Protein AF-A0A967PFW9-F1 (afdb_monomer_lite)

Radius of gyration: 15.1 Å; chains: 1; bounding box: 29×34×34 Å

Sequence (75 aa):
TGLAVVSVGHANPRVAAAVADQMQRLVHVSNLFYTEPMVALAERLTALSGLDRVFFANCGATANEAAIKLARRHG

Structure (mmCIF, N/CA/C/O backbone):
data_AF-A0A967PFW9-F1
#
_entry.id   AF-A0A967PFW9-F1
#
loop_
_atom_site.group_PDB
_atom_site.id
_atom_site.type_symbol
_atom_site.label_atom_id
_atom_site.label_alt_id
_atom_site.label_comp_id
_atom_site.label_asym_id
_atom_site.label_entity_id
_atom_site.label_seq_id
_atom_site.pdbx_PDB_ins_code
_atom_site.Cartn_x
_atom_site.Cartn_y
_atom_site.Cartn_z
_atom_site.occupancy
_atom_site.B_iso_or_equiv
_atom_site.auth_seq_id
_atom_site.auth_comp_id
_atom_site.auth_asym_id
_atom_site.auth_atom_id
_atom_site.pdbx_PDB_model_num
ATOM 1 N N . THR A 1 1 ? 5.900 19.467 6.281 1.00 60.50 1 THR A N 1
ATOM 2 C CA . THR A 1 1 ? 5.721 18.325 5.360 1.00 60.50 1 THR A CA 1
ATOM 3 C C . THR A 1 1 ? 6.707 17.253 5.776 1.00 60.50 1 THR A C 1
ATOM 5 O O . THR A 1 1 ? 7.857 17.572 6.036 1.00 60.50 1 THR A O 1
ATOM 8 N N . GLY A 1 2 ? 6.306 15.995 5.920 1.00 82.69 2 GLY A N 1
ATOM 9 C CA . GLY A 1 2 ? 7.273 14.921 6.182 1.00 82.69 2 GLY A CA 1
ATOM 10 C C . GLY A 1 2 ? 8.013 14.541 4.902 1.00 82.69 2 GLY A C 1
ATOM 11 O O . GLY A 1 2 ? 7.738 13.473 4.394 1.00 82.69 2 GLY A O 1
ATOM 12 N N . LEU A 1 3 ? 8.829 15.426 4.310 1.00 94.56 3 LEU A N 1
ATOM 13 C CA . LEU A 1 3 ? 9.485 15.195 3.004 1.00 94.56 3 LEU A CA 1
ATOM 14 C C . LEU A 1 3 ? 8.498 14.650 1.942 1.00 94.56 3 LEU A C 1
ATOM 16 O O . LEU A 1 3 ? 8.647 13.544 1.439 1.00 94.56 3 LEU A O 1
ATOM 20 N N . ALA A 1 4 ? 7.431 15.414 1.670 1.00 94.94 4 ALA A N 1
ATOM 21 C CA . ALA A 1 4 ? 6.300 15.048 0.798 1.00 94.94 4 ALA A CA 1
ATOM 22 C C . ALA A 1 4 ? 5.436 13.831 1.226 1.00 94.94 4 ALA A C 1
ATOM 24 O O . ALA A 1 4 ? 4.440 13.551 0.566 1.00 94.94 4 ALA A O 1
ATOM 25 N N . VAL A 1 5 ? 5.709 13.172 2.363 1.00 96.00 5 VAL A N 1
ATOM 26 C CA . VAL A 1 5 ? 4.895 12.039 2.870 1.00 96.00 5 VAL A CA 1
ATOM 27 C C . VAL A 1 5 ? 3.475 12.463 3.264 1.00 96.00 5 VAL A C 1
ATOM 29 O O . VAL A 1 5 ? 2.510 11.744 3.029 1.00 96.00 5 VAL A O 1
ATOM 32 N N . VAL A 1 6 ? 3.324 13.645 3.864 1.00 96.62 6 VAL A N 1
ATOM 33 C CA . VAL A 1 6 ? 2.042 14.120 4.416 1.00 96.62 6 VAL A CA 1
ATOM 34 C C . VAL A 1 6 ? 1.246 14.885 3.349 1.00 96.62 6 VAL A C 1
ATOM 36 O O . VAL A 1 6 ? 0.981 16.078 3.487 1.00 96.62 6 VAL A O 1
ATOM 39 N N . SER A 1 7 ? 0.918 14.211 2.246 1.00 96.31 7 SER A N 1
ATOM 40 C CA . SER A 1 7 ? 0.334 14.820 1.037 1.00 96.31 7 SER A CA 1
ATOM 41 C C . SER A 1 7 ? -1.108 15.320 1.201 1.00 96.31 7 SER A C 1
ATOM 43 O O . SER A 1 7 ? -1.522 16.224 0.483 1.00 96.31 7 SER A O 1
ATOM 45 N N . VAL A 1 8 ? -1.861 14.782 2.166 1.00 96.75 8 VAL A N 1
ATOM 46 C CA . VAL A 1 8 ? -3.268 15.146 2.448 1.00 96.75 8 VAL A CA 1
ATOM 47 C C . VAL A 1 8 ? -3.454 15.892 3.779 1.00 96.75 8 VAL A C 1
ATOM 49 O O . VAL A 1 8 ? -4.561 15.939 4.320 1.00 96.75 8 VAL A O 1
ATOM 52 N N . GLY A 1 9 ? -2.372 16.466 4.315 1.00 96.75 9 GLY A N 1
ATOM 53 C CA . GLY A 1 9 ? -2.367 17.201 5.583 1.00 96.75 9 GLY A CA 1
ATOM 54 C C . GLY A 1 9 ? -2.134 16.326 6.822 1.00 96.75 9 GLY A C 1
ATOM 55 O O . GLY A 1 9 ? -2.337 15.111 6.812 1.00 96.75 9 GLY A O 1
ATOM 56 N N . HIS A 1 10 ? -1.654 16.954 7.897 1.00 96.81 10 HIS A N 1
ATOM 57 C CA . HIS A 1 10 ? -1.444 16.293 9.187 1.00 96.81 10 HIS A CA 1
ATOM 58 C C . HIS A 1 10 ? -2.792 16.008 9.861 1.00 96.81 10 HIS A C 1
ATOM 60 O O . HIS A 1 10 ? -3.690 16.842 9.803 1.00 96.81 10 HIS A O 1
ATOM 66 N N . ALA A 1 11 ? -2.917 14.844 10.508 1.00 96.00 11 ALA A N 1
ATOM 67 C CA . ALA A 1 11 ? -4.129 14.432 11.226 1.00 96.00 11 ALA A CA 1
ATOM 68 C C . ALA A 1 11 ? -5.419 14.499 10.379 1.00 96.00 11 ALA A C 1
ATOM 70 O O . ALA A 1 11 ? -6.483 14.865 10.873 1.00 96.00 11 ALA A O 1
ATOM 71 N N . ASN A 1 12 ? -5.336 14.137 9.093 1.00 98.00 12 ASN A N 1
ATOM 72 C CA . ASN A 1 12 ? -6.503 14.096 8.217 1.00 98.00 12 ASN A CA 1
ATOM 73 C C . ASN A 1 12 ? -7.581 13.147 8.800 1.00 98.00 12 ASN A C 1
ATOM 75 O O . ASN A 1 12 ? -7.310 11.948 8.933 1.00 98.00 12 ASN A O 1
ATOM 79 N N . PRO A 1 13 ? -8.799 13.635 9.117 1.00 98.31 13 PRO A N 1
ATOM 80 C CA . PRO A 1 13 ? -9.801 12.855 9.849 1.00 98.31 13 PRO A CA 1
ATOM 81 C C . PRO A 1 13 ? -10.274 11.625 9.072 1.00 98.31 13 PRO A C 1
ATOM 83 O O . PRO A 1 13 ? -10.559 10.588 9.667 1.00 98.31 13 PRO A O 1
ATOM 86 N N . ARG A 1 14 ? -10.290 11.697 7.735 1.00 98.38 14 ARG A N 1
ATOM 87 C CA . ARG A 1 14 ? -10.663 10.566 6.880 1.00 98.38 14 ARG A CA 1
ATOM 88 C C . ARG A 1 14 ? -9.611 9.458 6.919 1.00 98.38 14 ARG A C 1
ATOM 90 O O . ARG A 1 14 ? -9.970 8.287 6.956 1.00 98.38 14 ARG A O 1
ATOM 97 N N . VAL A 1 15 ? -8.325 9.820 6.923 1.00 98.00 15 VAL A N 1
ATOM 98 C CA . VAL A 1 15 ? -7.227 8.846 7.045 1.00 98.00 15 VAL A CA 1
ATOM 99 C C . VAL A 1 15 ? -7.235 8.216 8.435 1.00 98.00 15 VAL A C 1
ATOM 101 O O . VAL A 1 15 ? -7.175 6.995 8.544 1.00 98.00 15 VAL A O 1
ATOM 104 N N . ALA A 1 16 ? -7.365 9.030 9.486 1.00 98.44 16 ALA A N 1
ATOM 105 C CA . ALA A 1 16 ? -7.392 8.546 10.864 1.00 98.44 16 ALA A CA 1
ATOM 106 C C . ALA A 1 16 ? -8.542 7.554 11.109 1.00 98.44 16 ALA A C 1
ATOM 108 O O . ALA A 1 16 ? -8.309 6.477 11.655 1.00 98.44 16 ALA A O 1
ATOM 109 N N . ALA A 1 17 ? -9.756 7.876 10.648 1.00 98.56 17 ALA A N 1
ATOM 110 C CA . ALA A 1 17 ? -10.915 6.996 10.782 1.00 98.56 17 ALA A CA 1
ATOM 111 C C . ALA A 1 17 ? -10.741 5.670 10.021 1.00 98.56 17 ALA A C 1
ATOM 113 O O . ALA A 1 17 ? -11.008 4.610 10.581 1.00 98.56 17 ALA A O 1
ATOM 114 N N . ALA A 1 18 ? -10.244 5.710 8.777 1.00 98.12 18 ALA A N 1
ATOM 115 C CA . ALA A 1 18 ? -10.024 4.503 7.977 1.00 98.12 18 ALA A CA 1
ATOM 116 C C . ALA A 1 18 ? -8.966 3.570 8.593 1.00 98.12 18 ALA A C 1
ATOM 118 O O . ALA A 1 18 ? -9.134 2.352 8.588 1.00 98.12 18 ALA A O 1
ATOM 119 N N . VAL A 1 19 ? -7.889 4.136 9.150 1.00 98.00 19 VAL A N 1
ATOM 120 C CA . VAL A 1 19 ? -6.877 3.354 9.874 1.00 98.00 19 VAL A CA 1
ATOM 121 C C . VAL A 1 19 ? -7.486 2.733 11.130 1.00 98.00 19 VAL A C 1
ATOM 123 O O . VAL A 1 19 ? -7.319 1.536 11.344 1.00 98.00 19 VAL A O 1
ATOM 126 N N . ALA A 1 20 ? -8.210 3.513 11.940 1.00 98.56 20 ALA A N 1
ATOM 127 C CA . ALA A 1 20 ? -8.818 3.020 13.174 1.00 98.56 20 ALA A CA 1
ATOM 128 C C . ALA A 1 20 ? -9.804 1.865 12.924 1.00 98.56 20 ALA A C 1
ATOM 130 O O . ALA A 1 20 ? -9.713 0.848 13.611 1.00 98.56 20 ALA A O 1
ATOM 131 N N . ASP A 1 21 ? -10.682 1.985 11.920 1.00 98.44 21 ASP A N 1
ATOM 132 C CA . ASP A 1 21 ? -11.626 0.923 11.541 1.00 98.44 21 ASP A CA 1
ATOM 133 C C . ASP A 1 21 ? -10.897 -0.374 11.161 1.00 98.44 21 ASP A C 1
ATOM 135 O O . ASP A 1 21 ? -11.167 -1.439 11.719 1.00 98.44 21 ASP A O 1
ATOM 139 N N . GLN A 1 22 ? -9.892 -0.289 10.284 1.00 98.31 22 GLN A N 1
ATOM 140 C CA . GLN A 1 22 ? -9.152 -1.474 9.850 1.00 98.31 22 GLN A CA 1
ATOM 141 C C . GLN A 1 22 ? -8.370 -2.128 11.000 1.00 98.31 22 GLN A C 1
ATOM 143 O O . GLN A 1 22 ? -8.311 -3.357 11.073 1.00 98.31 22 GLN A O 1
ATOM 148 N N . MET A 1 23 ? -7.804 -1.335 11.918 1.00 98.19 23 MET A N 1
ATOM 149 C CA . MET A 1 23 ? -7.074 -1.856 13.082 1.00 98.19 23 MET A CA 1
ATOM 150 C C . MET A 1 23 ? -7.967 -2.657 14.040 1.00 98.19 23 MET A C 1
ATOM 152 O O . MET A 1 23 ? -7.465 -3.560 14.704 1.00 98.19 23 MET A O 1
ATOM 156 N N . GLN A 1 24 ? -9.272 -2.372 14.094 1.00 98.38 24 GLN A N 1
ATOM 157 C CA . GLN A 1 24 ? -10.239 -3.155 14.878 1.00 98.38 24 GLN A CA 1
ATOM 158 C C . GLN A 1 24 ? -10.663 -4.459 14.181 1.00 98.38 24 GLN A C 1
ATOM 160 O O . GLN A 1 24 ? -11.239 -5.336 14.821 1.00 98.38 24 GLN A O 1
ATOM 165 N N . ARG A 1 25 ? -10.394 -4.600 12.876 1.00 97.62 25 ARG A N 1
ATOM 166 C CA . ARG A 1 25 ? -10.829 -5.744 12.060 1.00 97.62 25 ARG A CA 1
ATOM 167 C C . ARG A 1 25 ? -9.697 -6.730 11.796 1.00 97.62 25 ARG A C 1
ATOM 169 O O . ARG A 1 25 ? -9.816 -7.907 12.121 1.00 97.62 25 ARG A O 1
ATOM 176 N N . LEU A 1 26 ? -8.615 -6.267 11.169 1.00 97.44 26 LEU A N 1
ATOM 177 C CA . LEU A 1 26 ? -7.483 -7.108 10.786 1.00 97.44 26 LEU A CA 1
ATOM 178 C C . LEU A 1 26 ? -6.238 -6.259 10.515 1.00 97.44 26 LEU A C 1
ATOM 180 O O . LEU A 1 26 ? -6.240 -5.417 9.616 1.00 97.44 26 LEU A O 1
ATOM 184 N N . VAL A 1 27 ? -5.153 -6.530 11.244 1.00 96.19 27 VAL A N 1
ATOM 185 C CA . VAL A 1 27 ? -3.892 -5.780 11.111 1.00 96.19 27 VAL A CA 1
ATOM 186 C C . VAL A 1 27 ? -2.933 -6.441 10.119 1.00 96.19 27 VAL A C 1
ATOM 188 O O . VAL A 1 27 ? -2.387 -5.764 9.252 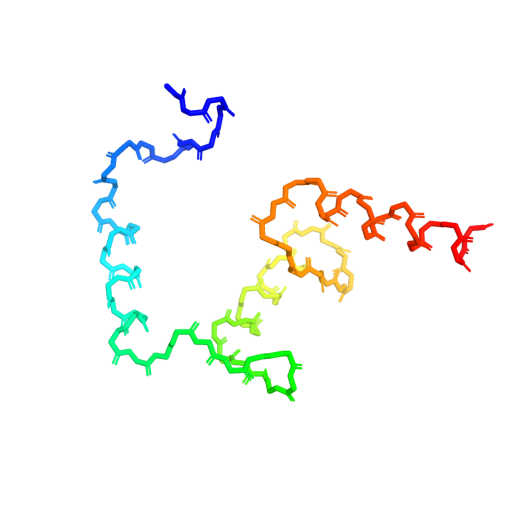1.00 96.19 27 VAL A O 1
ATOM 191 N N . HIS A 1 28 ? -2.708 -7.756 10.228 1.00 96.69 28 HIS A N 1
ATOM 192 C CA . HIS A 1 28 ? -1.718 -8.462 9.411 1.00 96.69 28 HIS A CA 1
ATOM 193 C C . HIS A 1 28 ? -1.981 -9.973 9.356 1.00 96.69 28 HIS A C 1
ATOM 195 O O . HIS A 1 28 ? -2.164 -10.604 10.395 1.00 96.69 28 HIS A O 1
ATOM 201 N N . VAL A 1 29 ? -1.906 -10.566 8.158 1.00 96.81 29 VAL A N 1
ATOM 202 C CA . VAL A 1 29 ? -2.050 -12.023 7.933 1.00 96.81 29 VAL A CA 1
ATOM 203 C C . VAL A 1 29 ? -0.948 -12.625 7.053 1.00 96.81 29 VAL A C 1
ATOM 205 O O . VAL A 1 29 ? -1.109 -13.716 6.516 1.00 96.81 29 VAL A O 1
ATOM 208 N N . SER A 1 30 ? 0.210 -11.965 6.945 1.00 95.31 30 SER A N 1
ATOM 209 C CA . SER A 1 30 ? 1.282 -12.297 5.988 1.00 95.31 30 SER A CA 1
ATOM 210 C C . SER A 1 30 ? 0.808 -12.241 4.529 1.00 95.31 30 SER A C 1
ATOM 212 O O . SER A 1 30 ? -0.339 -11.912 4.247 1.00 95.31 30 SER A O 1
ATOM 214 N N . ASN A 1 31 ? 1.695 -12.581 3.593 1.00 94.44 31 ASN A N 1
ATOM 215 C CA . ASN A 1 31 ? 1.373 -12.617 2.165 1.00 94.44 31 ASN A CA 1
ATOM 216 C C . ASN A 1 31 ? 0.798 -13.970 1.711 1.00 94.44 31 ASN A C 1
ATOM 218 O O . ASN A 1 31 ? 0.609 -14.175 0.516 1.00 94.44 31 ASN A O 1
ATOM 222 N N . LEU A 1 32 ? 0.558 -14.906 2.640 1.00 97.12 32 LEU A N 1
ATOM 223 C CA . LEU A 1 32 ? -0.048 -16.201 2.320 1.00 97.12 32 LEU A CA 1
ATOM 224 C C . LEU A 1 32 ? -1.543 -16.076 1.990 1.00 97.12 32 LEU A C 1
ATOM 226 O O . LEU A 1 32 ? -2.078 -16.893 1.247 1.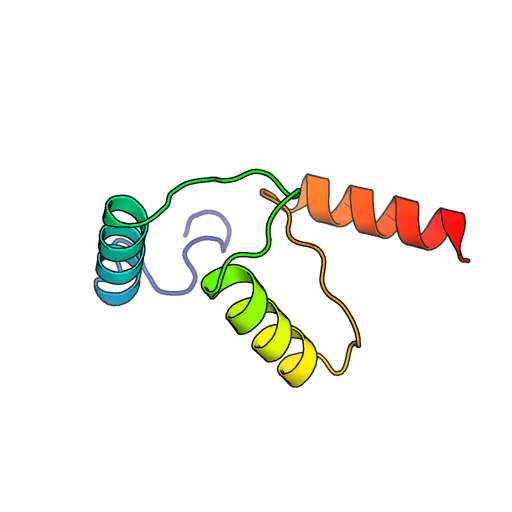00 97.12 32 LEU A O 1
ATOM 230 N N . PHE A 1 33 ? -2.205 -15.049 2.526 1.00 96.94 33 PHE A N 1
ATOM 231 C CA . PHE A 1 33 ? -3.628 -14.808 2.330 1.00 96.94 33 PHE A CA 1
ATOM 232 C C . PHE A 1 33 ? -3.858 -13.465 1.652 1.00 96.94 33 PHE A C 1
ATOM 234 O O . PHE A 1 33 ? -3.203 -12.469 1.964 1.00 96.94 33 PHE A O 1
ATOM 241 N N . TYR A 1 34 ? -4.844 -13.425 0.763 1.00 96.62 34 TYR A N 1
ATOM 242 C CA . TYR A 1 34 ? -5.373 -12.160 0.278 1.00 96.62 34 TYR A CA 1
ATOM 243 C C . TYR A 1 34 ? -6.277 -11.526 1.330 1.00 96.62 34 TYR A C 1
ATOM 245 O O . TYR A 1 34 ? -6.978 -12.213 2.074 1.00 96.62 34 TYR A O 1
ATOM 253 N N . THR A 1 35 ? -6.280 -10.197 1.359 1.00 97.81 35 THR A N 1
ATOM 254 C CA . THR A 1 35 ? -7.230 -9.417 2.151 1.00 97.81 35 THR A CA 1
ATOM 255 C C . THR A 1 35 ? -8.064 -8.556 1.216 1.00 97.81 35 THR A C 1
ATOM 257 O O . THR A 1 35 ? -7.566 -8.072 0.199 1.00 97.81 35 THR A O 1
ATOM 260 N N . GLU A 1 36 ? -9.328 -8.346 1.569 1.00 97.31 36 GLU A N 1
ATOM 261 C CA . GLU A 1 36 ? -10.236 -7.453 0.844 1.00 97.31 36 GLU A CA 1
ATOM 262 C C . GLU A 1 36 ? -9.609 -6.071 0.535 1.00 97.31 36 GLU A C 1
ATOM 264 O O . GLU A 1 36 ? -9.586 -5.695 -0.640 1.00 97.31 36 GLU A O 1
ATOM 269 N N . PRO A 1 37 ? -8.999 -5.337 1.499 1.00 97.19 37 PRO A N 1
ATOM 270 C CA . PRO A 1 37 ? -8.374 -4.046 1.200 1.00 97.19 37 PRO A CA 1
ATOM 271 C C . PRO A 1 37 ? -7.171 -4.146 0.252 1.00 97.19 37 PRO A C 1
ATOM 273 O O . PRO A 1 37 ? -6.941 -3.226 -0.534 1.00 97.19 37 PRO A O 1
ATOM 276 N N . MET A 1 38 ? -6.407 -5.243 0.294 1.00 97.38 38 MET A N 1
ATOM 277 C CA . MET A 1 38 ? -5.278 -5.456 -0.618 1.00 97.38 38 MET A CA 1
ATOM 278 C C . MET A 1 38 ? -5.755 -5.618 -2.065 1.00 97.38 38 MET A C 1
ATOM 280 O O . MET A 1 38 ? -5.171 -5.008 -2.960 1.00 97.38 38 MET A O 1
ATOM 284 N N . VAL A 1 39 ? -6.813 -6.404 -2.291 1.00 97.50 39 VAL A N 1
ATOM 285 C CA . VAL A 1 39 ? -7.389 -6.621 -3.630 1.00 97.50 39 VAL A CA 1
ATOM 286 C C . VAL A 1 39 ? -8.002 -5.327 -4.161 1.00 97.50 39 VAL A C 1
ATOM 288 O O . VAL A 1 39 ? -7.635 -4.885 -5.247 1.00 97.50 39 VAL A O 1
ATOM 291 N N . ALA A 1 40 ? -8.829 -4.653 -3.357 1.00 98.19 40 ALA A N 1
ATOM 292 C CA . ALA A 1 40 ? -9.470 -3.401 -3.754 1.00 98.19 40 ALA A CA 1
ATOM 293 C C . ALA A 1 40 ? -8.449 -2.301 -4.107 1.00 98.19 40 ALA A C 1
ATOM 295 O O . ALA A 1 40 ? -8.628 -1.547 -5.067 1.00 98.19 40 ALA A O 1
ATOM 296 N N . LEU A 1 41 ? -7.351 -2.200 -3.347 1.00 98.12 41 LEU A N 1
ATOM 297 C CA . LEU A 1 41 ? -6.283 -1.253 -3.660 1.00 98.12 41 LEU A CA 1
ATOM 298 C C . LEU A 1 41 ? -5.514 -1.659 -4.922 1.00 98.12 41 LEU A C 1
ATOM 300 O O . LEU A 1 41 ? -5.181 -0.788 -5.725 1.00 98.12 41 LEU A O 1
ATOM 304 N N . ALA A 1 42 ? -5.242 -2.952 -5.109 1.00 98.31 42 ALA A N 1
ATOM 305 C CA . ALA A 1 42 ? -4.551 -3.449 -6.292 1.00 98.31 42 ALA A CA 1
ATOM 306 C C . AL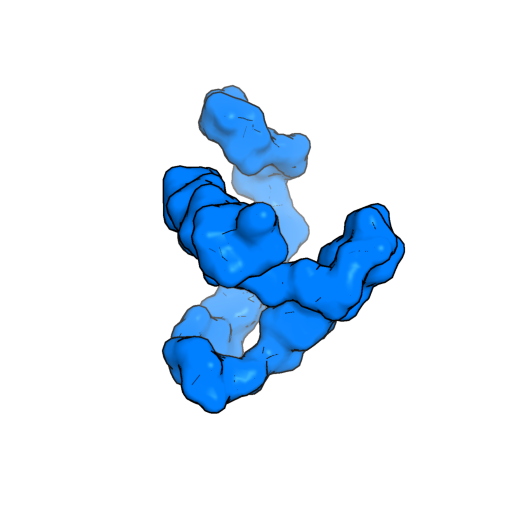A A 1 42 ? -5.330 -3.137 -7.574 1.00 98.31 42 ALA A C 1
ATOM 308 O O . ALA A 1 42 ? -4.760 -2.529 -8.477 1.00 98.31 42 ALA A O 1
ATOM 309 N N . GLU A 1 43 ? -6.626 -3.451 -7.613 1.00 98.38 43 GLU A N 1
ATOM 310 C CA . GLU A 1 43 ? -7.514 -3.156 -8.749 1.00 98.38 43 GLU A CA 1
ATOM 311 C C . GLU A 1 43 ? -7.570 -1.659 -9.065 1.00 98.38 43 GLU A C 1
ATOM 313 O O . GLU A 1 43 ? -7.511 -1.239 -10.222 1.00 98.38 43 GLU A O 1
ATOM 318 N N . ARG A 1 44 ? -7.637 -0.818 -8.028 1.00 98.62 44 ARG A N 1
ATOM 319 C CA . ARG A 1 44 ? -7.654 0.632 -8.218 1.00 98.62 44 ARG A CA 1
ATOM 320 C C . ARG A 1 44 ? -6.336 1.151 -8.791 1.00 98.62 44 ARG A C 1
ATOM 322 O O . ARG A 1 44 ? -6.348 2.048 -9.631 1.00 98.62 44 ARG A O 1
ATOM 329 N N . LEU A 1 45 ? -5.203 0.635 -8.321 1.00 98.56 45 LEU A N 1
ATOM 330 C CA . LEU A 1 45 ? -3.884 1.066 -8.782 1.00 98.56 45 LEU A CA 1
ATOM 331 C C . LEU A 1 45 ? -3.593 0.596 -10.209 1.00 98.56 45 LEU A C 1
ATOM 333 O O . LEU A 1 45 ? -3.056 1.382 -10.992 1.00 98.56 45 LEU A O 1
ATOM 337 N N . THR A 1 46 ? -3.961 -0.634 -10.573 1.00 98.50 46 THR A N 1
ATOM 338 C CA . THR A 1 46 ? -3.810 -1.129 -11.951 1.00 98.50 46 THR A CA 1
ATOM 339 C C . THR A 1 46 ? -4.667 -0.315 -12.919 1.00 98.50 46 THR A C 1
ATOM 341 O O . THR A 1 46 ? -4.151 0.170 -13.924 1.00 98.50 46 THR A O 1
ATOM 344 N N . ALA A 1 47 ? -5.923 -0.022 -12.562 1.00 98.50 47 ALA A N 1
ATOM 345 C CA . ALA A 1 47 ? -6.804 0.819 -13.374 1.00 98.50 47 ALA A CA 1
ATOM 346 C C . ALA A 1 47 ? -6.270 2.252 -13.574 1.00 98.50 47 ALA A C 1
ATOM 348 O O . ALA A 1 47 ? -6.379 2.804 -14.665 1.00 98.50 47 ALA A O 1
ATOM 349 N N . LEU A 1 48 ? -5.683 2.861 -12.536 1.00 98.44 48 LEU A N 1
ATOM 350 C CA . LEU A 1 48 ? -5.134 4.222 -12.618 1.00 98.44 48 LEU A CA 1
ATOM 351 C C . LEU A 1 48 ? -3.795 4.298 -13.363 1.00 98.44 48 LEU A C 1
ATOM 353 O O . LEU A 1 48 ? -3.489 5.332 -13.950 1.00 98.44 48 LEU A O 1
ATOM 357 N N . SER A 1 49 ? -2.978 3.245 -13.293 1.00 97.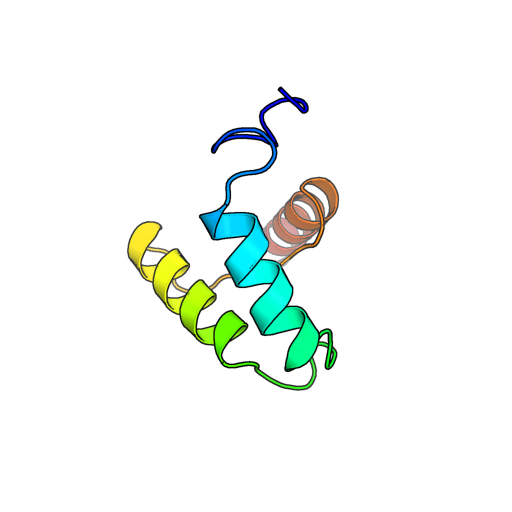94 49 SER A N 1
ATOM 358 C CA . SER A 1 49 ? -1.632 3.230 -13.882 1.00 97.94 49 SER A CA 1
ATOM 359 C C . SER A 1 49 ? -1.581 2.660 -15.299 1.00 97.94 49 SER A C 1
ATOM 361 O O . SER A 1 49 ? -0.615 2.921 -16.011 1.00 97.94 49 SER A O 1
ATOM 363 N N . GLY A 1 50 ? -2.584 1.876 -15.705 1.00 97.75 50 GLY A N 1
ATOM 364 C CA . GLY A 1 50 ? -2.554 1.113 -16.955 1.00 97.75 50 GLY A CA 1
ATOM 365 C C . GLY A 1 50 ? -1.611 -0.098 -16.921 1.00 97.75 50 GLY A C 1
ATOM 366 O O . GLY A 1 50 ? -1.319 -0.661 -17.971 1.00 97.75 50 GLY A O 1
ATOM 367 N N . LEU A 1 51 ? -1.112 -0.485 -15.741 1.00 97.56 51 LEU A N 1
ATOM 368 C CA . LEU A 1 51 ? -0.268 -1.667 -15.540 1.00 97.56 51 LEU A CA 1
ATOM 369 C C . LEU A 1 51 ? -1.105 -2.874 -15.104 1.00 97.56 51 LEU A C 1
ATOM 371 O O . LEU A 1 51 ? -2.121 -2.720 -14.432 1.00 97.56 51 LEU A O 1
ATOM 375 N N . ASP A 1 52 ? -0.622 -4.084 -15.388 1.00 97.31 52 ASP A N 1
ATOM 376 C CA . ASP A 1 52 ? -1.367 -5.318 -15.096 1.00 97.31 52 ASP A CA 1
ATOM 377 C C . ASP A 1 52 ? -1.284 -5.777 -13.631 1.00 97.31 52 ASP A C 1
ATOM 379 O O . ASP A 1 52 ? -2.140 -6.526 -13.158 1.00 97.31 52 ASP A O 1
ATOM 383 N N . ARG A 1 53 ? -0.210 -5.420 -12.911 1.00 96.31 53 ARG A N 1
ATOM 384 C CA . ARG A 1 53 ? 0.093 -5.959 -11.573 1.00 96.31 53 ARG A CA 1
ATOM 385 C C . ARG A 1 53 ? 0.743 -4.922 -10.667 1.00 96.31 53 ARG A C 1
ATOM 387 O O . ARG A 1 53 ? 1.452 -4.033 -11.128 1.00 96.31 53 ARG A O 1
ATOM 394 N N . VAL A 1 54 ? 0.560 -5.107 -9.361 1.00 97.38 54 VAL A N 1
ATOM 395 C CA . VAL A 1 54 ? 1.171 -4.284 -8.309 1.00 97.38 54 VAL A CA 1
ATOM 396 C C . VAL A 1 54 ? 1.933 -5.137 -7.298 1.00 97.38 54 VAL A C 1
ATOM 398 O O . VAL A 1 54 ? 1.604 -6.300 -7.066 1.00 97.38 54 VAL A O 1
ATOM 401 N N . PHE A 1 55 ? 2.938 -4.534 -6.664 1.00 96.88 55 PHE A N 1
ATOM 402 C CA . PHE A 1 55 ? 3.659 -5.087 -5.520 1.00 96.88 55 PHE A CA 1
ATOM 403 C C . PHE A 1 55 ? 3.613 -4.077 -4.371 1.00 96.88 55 PHE A C 1
ATOM 405 O O . PHE A 1 55 ? 3.967 -2.913 -4.557 1.00 96.88 55 PHE A O 1
ATOM 412 N N . PHE A 1 56 ? 3.176 -4.512 -3.188 1.00 97.31 56 PHE A N 1
ATOM 413 C CA . PHE A 1 56 ? 3.107 -3.653 -2.006 1.00 97.31 56 PHE A CA 1
ATOM 414 C C . PHE A 1 56 ? 4.399 -3.735 -1.191 1.00 97.31 56 PHE A C 1
ATOM 416 O O . PHE A 1 56 ? 4.872 -4.820 -0.858 1.00 97.31 56 PHE A O 1
ATOM 423 N N . ALA A 1 57 ? 4.942 -2.571 -0.837 1.00 97.38 57 ALA A N 1
ATOM 424 C CA . ALA A 1 57 ? 6.130 -2.422 -0.006 1.00 97.38 57 ALA A CA 1
ATOM 425 C C . ALA A 1 57 ? 5.868 -1.418 1.124 1.00 97.38 57 ALA A C 1
ATOM 427 O O . ALA A 1 57 ? 5.054 -0.507 0.989 1.00 97.38 57 ALA A O 1
ATOM 428 N N . ASN A 1 58 ? 6.584 -1.564 2.237 1.00 95.62 58 ASN A N 1
ATOM 429 C CA . ASN A 1 58 ? 6.446 -0.698 3.410 1.00 95.62 58 ASN A CA 1
ATOM 430 C C . ASN A 1 58 ? 7.177 0.649 3.273 1.00 95.62 58 ASN A C 1
ATOM 432 O O . ASN A 1 58 ? 6.888 1.585 4.015 1.00 95.62 58 ASN A O 1
ATOM 436 N N . CYS A 1 59 ? 8.152 0.750 2.369 1.00 97.06 59 CYS A N 1
ATOM 437 C CA . CYS A 1 59 ? 8.899 1.978 2.126 1.00 97.06 59 CYS A CA 1
ATOM 438 C C . CYS A 1 59 ? 9.414 2.048 0.683 1.00 97.06 59 CYS A C 1
ATOM 440 O O . CYS A 1 59 ? 9.491 1.037 -0.022 1.00 97.06 59 CYS A O 1
ATOM 442 N N . GLY A 1 60 ? 9.812 3.252 0.260 1.00 97.44 60 GLY A N 1
ATOM 443 C CA . GLY A 1 60 ? 10.317 3.498 -1.094 1.00 97.44 60 GLY A CA 1
ATOM 444 C C . GLY A 1 60 ? 11.594 2.722 -1.429 1.00 97.44 60 GLY A C 1
ATOM 445 O O . GLY A 1 60 ? 11.756 2.281 -2.561 1.00 97.44 60 GLY A O 1
ATOM 446 N N . ALA A 1 61 ? 12.472 2.481 -0.449 1.00 98.38 61 ALA A N 1
ATOM 447 C CA . ALA A 1 61 ? 13.686 1.693 -0.667 1.00 98.38 61 ALA A CA 1
ATOM 448 C C . ALA A 1 61 ? 13.362 0.239 -1.056 1.00 98.38 61 ALA A C 1
ATOM 450 O O . ALA A 1 61 ? 13.873 -0.254 -2.058 1.00 98.38 61 ALA A O 1
ATOM 451 N N . THR A 1 62 ? 12.455 -0.424 -0.328 1.00 98.00 62 THR A N 1
ATOM 452 C CA . THR A 1 62 ? 12.019 -1.793 -0.649 1.00 98.00 62 THR A CA 1
ATOM 453 C C . THR A 1 62 ? 11.289 -1.857 -1.993 1.00 98.00 62 THR A C 1
ATOM 455 O O . THR A 1 62 ? 11.474 -2.815 -2.743 1.00 98.00 62 THR A O 1
ATOM 458 N N . ALA A 1 63 ? 10.497 -0.831 -2.330 1.00 98.44 63 ALA A N 1
ATOM 459 C CA . ALA A 1 63 ? 9.855 -0.733 -3.641 1.00 98.44 63 ALA A CA 1
ATOM 460 C C . ALA A 1 63 ? 10.892 -0.646 -4.778 1.00 98.44 63 ALA A C 1
ATOM 462 O O . ALA A 1 63 ? 10.796 -1.388 -5.757 1.00 98.44 63 ALA A O 1
ATOM 463 N N . ASN A 1 64 ? 11.918 0.196 -4.622 1.00 98.56 64 ASN A N 1
ATOM 464 C CA . ASN A 1 64 ? 12.988 0.342 -5.612 1.00 98.56 64 ASN A CA 1
ATOM 465 C C . ASN A 1 64 ? 13.829 -0.932 -5.752 1.00 98.56 64 ASN A C 1
ATOM 467 O O . ASN A 1 64 ? 14.122 -1.346 -6.870 1.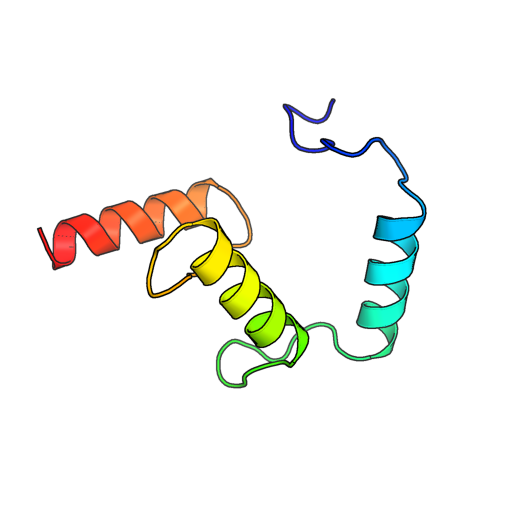00 98.56 64 ASN A O 1
ATOM 471 N N . GLU A 1 65 ? 14.175 -1.594 -4.648 1.00 98.56 65 GLU A N 1
ATOM 472 C CA . GLU A 1 65 ? 14.874 -2.885 -4.681 1.00 98.56 65 GLU A CA 1
ATOM 473 C C . GLU A 1 65 ? 14.074 -3.953 -5.436 1.00 98.56 65 GLU A C 1
ATOM 475 O O . GLU A 1 65 ? 14.627 -4.679 -6.265 1.00 98.56 65 GLU A O 1
ATOM 480 N N . ALA A 1 66 ? 12.759 -4.035 -5.199 1.00 98.00 66 ALA A N 1
ATOM 481 C CA . ALA A 1 66 ? 11.889 -4.946 -5.937 1.00 98.00 66 ALA A CA 1
ATOM 482 C C . ALA A 1 66 ? 11.874 -4.623 -7.440 1.00 98.00 66 ALA A C 1
ATOM 484 O O . ALA A 1 66 ? 12.012 -5.534 -8.257 1.00 98.00 66 ALA A O 1
ATOM 485 N N . ALA A 1 67 ? 11.782 -3.341 -7.807 1.00 97.81 67 ALA A N 1
ATOM 486 C CA . ALA A 1 67 ? 11.817 -2.903 -9.201 1.00 97.81 67 ALA A CA 1
ATOM 487 C C . ALA A 1 67 ? 13.155 -3.237 -9.887 1.00 97.81 67 ALA A C 1
ATOM 489 O O . ALA A 1 67 ? 13.157 -3.793 -10.984 1.00 97.81 67 ALA A O 1
ATOM 490 N N . ILE A 1 68 ? 14.293 -2.981 -9.228 1.00 98.38 68 ILE A N 1
ATOM 491 C CA . ILE A 1 68 ? 15.631 -3.309 -9.751 1.00 98.38 68 ILE A CA 1
ATOM 492 C C . ILE A 1 68 ? 15.779 -4.820 -9.953 1.00 98.38 68 ILE A C 1
ATOM 494 O O . ILE A 1 68 ? 16.282 -5.262 -10.987 1.00 98.38 68 ILE A O 1
ATOM 498 N N . LYS A 1 69 ? 15.333 -5.631 -8.986 1.00 98.25 69 LYS A N 1
ATOM 499 C CA . LYS A 1 69 ? 15.377 -7.098 -9.093 1.00 98.25 69 LYS A CA 1
ATOM 500 C C . LYS A 1 69 ? 14.482 -7.616 -10.213 1.00 98.25 69 LYS A C 1
ATOM 502 O O . LYS A 1 69 ? 14.895 -8.520 -10.934 1.00 98.25 69 LYS A O 1
ATOM 507 N N . LEU A 1 70 ? 13.290 -7.040 -10.375 1.00 97.56 70 LEU A N 1
ATOM 508 C CA . LEU A 1 70 ? 12.382 -7.383 -11.466 1.00 97.56 70 LEU A 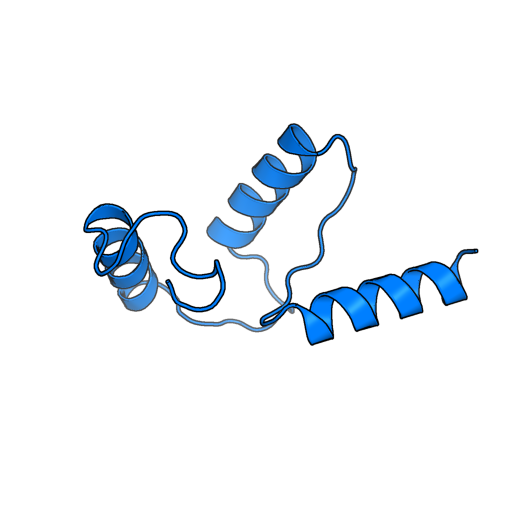CA 1
ATOM 509 C C . LEU A 1 70 ? 13.020 -7.063 -12.823 1.00 97.56 70 LEU A C 1
ATOM 511 O O . LEU A 1 70 ? 13.068 -7.938 -13.685 1.00 97.56 70 LEU A O 1
ATOM 515 N N . ALA A 1 71 ? 13.577 -5.858 -12.975 1.00 98.06 71 ALA A N 1
ATOM 516 C CA . ALA A 1 71 ? 14.258 -5.435 -14.194 1.00 98.06 71 ALA A CA 1
ATOM 517 C C . ALA A 1 71 ? 15.456 -6.337 -14.522 1.00 98.06 71 ALA A C 1
ATOM 519 O O . ALA A 1 71 ? 15.567 -6.801 -15.643 1.00 98.06 71 ALA A O 1
ATOM 520 N N . ARG A 1 72 ? 16.308 -6.674 -13.545 1.00 98.06 72 ARG A N 1
ATOM 521 C CA . ARG A 1 72 ? 17.459 -7.575 -13.762 1.00 98.06 72 ARG A CA 1
ATOM 522 C C . ARG A 1 72 ? 17.076 -9.013 -14.106 1.00 98.06 72 ARG A C 1
ATOM 524 O O . ARG A 1 72 ? 17.887 -9.730 -14.677 1.00 98.06 72 ARG A O 1
ATOM 531 N N . ARG A 1 73 ? 15.899 -9.474 -13.677 1.00 97.94 73 ARG A N 1
ATOM 532 C CA . ARG A 1 73 ? 15.434 -10.841 -13.945 1.00 97.94 73 ARG A CA 1
ATOM 533 C C . ARG A 1 73 ? 14.808 -10.982 -15.333 1.00 97.94 73 ARG A C 1
ATOM 535 O O . ARG A 1 73 ? 14.806 -12.088 -15.865 1.00 97.94 73 ARG A O 1
ATOM 542 N N . HIS A 1 74 ? 14.225 -9.907 -15.862 1.00 95.75 74 HIS A N 1
ATOM 543 C CA . HIS A 1 74 ? 13.379 -9.949 -17.059 1.00 95.75 74 HIS A CA 1
ATOM 544 C C . HIS A 1 74 ? 13.825 -9.030 -18.206 1.00 95.75 74 HIS A C 1
ATOM 546 O O . HIS A 1 74 ? 13.282 -9.172 -19.299 1.00 95.75 74 HIS A O 1
ATOM 552 N N . GLY A 1 75 ? 14.747 -8.096 -17.966 1.00 78.75 75 GLY A N 1
ATOM 553 C CA . GLY A 1 75 ? 15.431 -7.304 -18.993 1.00 78.75 75 GLY A CA 1
ATOM 554 C C . GLY A 1 75 ? 16.732 -7.965 -19.411 1.00 78.75 75 GLY A C 1
ATOM 555 O O . GLY A 1 75 ? 17.050 -7.864 -20.613 1.00 78.75 75 GLY A O 1
#

Secondary structure (DSSP, 8-state):
--TT--TT-TT-HHHHHHHHHHHHH-S---TTS--HHHHHHHHHHHHHHT-S-----SSHHHHHHHHHHHHHHH-

Foldseek 3Di:
DVVCPQVPHDPDVVVVVVVVVCVVPDDDDPPPDDDPVNVVVFVVVCVVPVHDGDDDDPDPVVVVVVVVVVVVVPD

pLDDT: mean 96.53, std 5.09, range [60.5, 98.62]